Protein AF-G4FP12-F1 (afdb_monomer_lite)

Foldseek 3Di:
DDPPPPCPPVNVVVQVVQCPDPVNCVPDVGSVRVVVVVVVVVVVVCVVPVPDPPVPPDDD

Sequence (60 aa):
MQKRIEVNRKVRELLWKLERNRTFTGQFKSAQEYIEFSLEEAMKWMDRHPHKEIKGYVDF

pLDDT: mean 75.3, std 15.8, range [37.41, 89.38]

Structure (mmCIF, N/CA/C/O backbone):
data_AF-G4FP12-F1
#
_entry.id   AF-G4FP12-F1
#
loop_
_atom_site.group_PDB
_atom_site.id
_atom_site.type_symbol
_atom_site.label_atom_id
_atom_site.label_alt_id
_atom_site.label_comp_id
_atom_site.label_asym_id
_atom_site.label_entity_id
_atom_site.label_seq_id
_atom_site.pdbx_PDB_ins_code
_atom_site.Cartn_x
_atom_site.Cartn_y
_atom_site.Cartn_z
_atom_site.occupancy
_atom_site.B_iso_or_equiv
_atom_site.auth_seq_id
_atom_site.auth_comp_id
_atom_site.auth_asym_id
_atom_site.auth_atom_id
_atom_site.pdbx_PDB_model_num
ATOM 1 N N . MET A 1 1 ? 18.728 10.238 -1.913 1.00 37.41 1 MET A N 1
ATOM 2 C CA . MET A 1 1 ? 17.326 10.506 -2.298 1.00 37.41 1 MET A CA 1
ATOM 3 C C . MET A 1 1 ? 16.465 10.396 -1.040 1.00 37.41 1 MET A C 1
ATOM 5 O O . MET A 1 1 ? 16.176 9.296 -0.603 1.00 37.41 1 MET A O 1
ATOM 9 N N . GLN A 1 2 ? 16.150 11.514 -0.382 1.00 39.84 2 GLN A N 1
ATOM 10 C CA . GLN A 1 2 ? 15.253 11.553 0.784 1.00 39.84 2 GLN A CA 1
ATOM 11 C C . GLN A 1 2 ? 14.169 12.599 0.516 1.00 39.84 2 GLN A C 1
ATOM 13 O O . GLN A 1 2 ? 14.186 13.698 1.054 1.00 39.84 2 GLN A O 1
ATOM 18 N N . LYS A 1 3 ? 13.231 12.264 -0.371 1.00 46.03 3 LYS A N 1
ATOM 19 C CA . LYS A 1 3 ? 11.939 12.947 -0.427 1.00 46.03 3 LYS A CA 1
ATOM 20 C C . LYS A 1 3 ? 10.962 12.034 0.301 1.00 46.03 3 LYS A C 1
A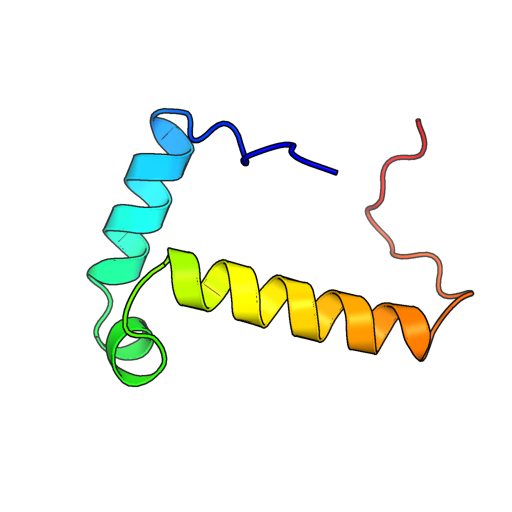TOM 22 O O . LYS A 1 3 ? 10.391 11.137 -0.308 1.00 46.03 3 LYS A O 1
ATOM 27 N N . ARG A 1 4 ? 10.849 12.185 1.628 1.00 54.53 4 ARG A N 1
ATOM 28 C CA . ARG A 1 4 ? 9.725 11.580 2.357 1.00 54.53 4 ARG A CA 1
ATOM 29 C C . ARG A 1 4 ? 8.467 12.133 1.698 1.00 54.53 4 ARG A C 1
ATOM 31 O O . ARG A 1 4 ? 8.346 13.350 1.598 1.00 54.53 4 ARG A O 1
ATOM 38 N N . ILE A 1 5 ? 7.602 11.256 1.194 1.00 58.19 5 ILE A N 1
ATOM 39 C CA . ILE A 1 5 ? 6.311 11.643 0.619 1.00 58.19 5 ILE A CA 1
ATOM 40 C C . ILE A 1 5 ? 5.652 12.585 1.625 1.00 58.19 5 ILE A C 1
ATOM 42 O O . ILE A 1 5 ? 5.463 12.217 2.785 1.00 58.19 5 ILE A O 1
ATOM 46 N N . GLU A 1 6 ? 5.391 13.827 1.223 1.00 59.28 6 GLU A N 1
ATOM 47 C CA . GLU A 1 6 ? 4.820 14.815 2.126 1.00 59.28 6 GLU A CA 1
ATOM 48 C C . GLU A 1 6 ? 3.361 14.420 2.378 1.00 59.28 6 GLU A C 1
ATOM 50 O O . GLU A 1 6 ? 2.473 14.614 1.545 1.00 59.28 6 GLU A O 1
ATOM 55 N N . VAL A 1 7 ? 3.128 13.745 3.506 1.00 64.88 7 VAL A N 1
ATOM 56 C CA . VAL A 1 7 ? 1.833 13.140 3.823 1.00 64.88 7 VAL A CA 1
ATOM 57 C C . VAL A 1 7 ? 0.870 14.233 4.279 1.00 64.88 7 VAL A C 1
ATOM 59 O O . VAL A 1 7 ? 0.666 14.457 5.478 1.00 64.88 7 VAL A O 1
ATOM 62 N N . ASN A 1 8 ? 0.289 14.943 3.311 1.00 79.69 8 ASN A N 1
ATOM 63 C CA . ASN A 1 8 ? -0.749 15.931 3.570 1.00 79.69 8 ASN A CA 1
ATOM 64 C C . ASN A 1 8 ? -2.000 15.261 4.180 1.00 79.69 8 ASN A C 1
ATOM 66 O O . ASN A 1 8 ? -2.164 14.037 4.154 1.00 79.69 8 ASN A O 1
ATOM 70 N N . ARG A 1 9 ? -2.909 16.064 4.742 1.00 81.31 9 ARG A N 1
ATOM 71 C CA . ARG A 1 9 ? -4.099 15.558 5.448 1.00 81.31 9 ARG A CA 1
ATOM 72 C C . ARG A 1 9 ? -4.941 14.589 4.606 1.00 81.31 9 ARG A C 1
ATOM 74 O O . ARG A 1 9 ? -5.400 13.582 5.137 1.00 81.31 9 ARG A O 1
ATOM 81 N N . LYS A 1 10 ? -5.110 14.858 3.307 1.00 80.62 10 LYS A N 1
ATOM 82 C CA . LYS A 1 10 ? -5.875 13.985 2.401 1.00 80.62 10 LYS A CA 1
ATOM 83 C C . LYS A 1 10 ? -5.190 12.632 2.216 1.00 80.62 10 LYS A C 1
ATOM 85 O O . LYS A 1 10 ? -5.866 11.609 2.246 1.00 80.62 10 LYS A O 1
ATOM 90 N N . VAL A 1 11 ? -3.863 12.620 2.078 1.00 80.69 11 VAL A N 1
ATOM 91 C CA . VAL A 1 11 ? -3.085 11.375 1.994 1.00 80.69 11 VAL A CA 1
ATOM 92 C C . VAL A 1 11 ? -3.235 10.576 3.289 1.00 80.69 11 VAL A C 1
ATOM 94 O O . VAL A 1 11 ? -3.532 9.389 3.228 1.00 80.69 11 VAL A O 1
ATOM 97 N N . ARG A 1 12 ? -3.147 11.215 4.464 1.00 81.81 12 ARG A N 1
ATOM 98 C CA . ARG A 1 12 ? -3.355 10.521 5.751 1.00 81.81 12 ARG A CA 1
ATOM 99 C C . ARG A 1 12 ? -4.742 9.892 5.866 1.00 81.81 12 ARG A C 1
ATOM 101 O O . ARG A 1 12 ? -4.850 8.746 6.286 1.00 81.81 12 ARG A O 1
ATOM 108 N N . GLU A 1 13 ? -5.793 10.615 5.481 1.00 86.19 13 GLU A N 1
ATOM 109 C CA . GLU A 1 13 ? -7.163 10.084 5.497 1.00 86.19 13 GLU A CA 1
ATOM 110 C C . GLU A 1 13 ? -7.336 8.892 4.545 1.00 86.19 13 GLU A C 1
ATOM 112 O O . GLU A 1 13 ? -8.037 7.938 4.881 1.00 86.19 13 GLU A O 1
ATOM 117 N N . LEU A 1 14 ? -6.696 8.924 3.374 1.00 84.81 14 LEU A N 1
ATOM 118 C CA . LEU A 1 14 ? -6.697 7.811 2.422 1.00 84.81 14 LEU A CA 1
ATOM 119 C C . LEU A 1 14 ? -5.991 6.577 2.985 1.00 84.81 14 LEU A C 1
ATOM 121 O O . LEU A 1 14 ? -6.570 5.493 2.954 1.00 84.81 14 LEU A O 1
ATOM 125 N N . LEU A 1 15 ? -4.788 6.743 3.541 1.00 83.81 15 LEU A N 1
ATOM 126 C CA . LEU A 1 15 ? -4.032 5.644 4.151 1.00 83.81 15 LEU A CA 1
ATOM 127 C C . LEU A 1 15 ? -4.803 5.032 5.325 1.00 83.81 15 LEU A C 1
ATOM 129 O O . LEU A 1 15 ? -4.941 3.817 5.408 1.00 83.81 15 LEU A O 1
ATOM 133 N N . TRP A 1 16 ? -5.415 5.869 6.163 1.00 85.81 16 TRP A N 1
ATOM 134 C CA . TRP A 1 16 ? -6.242 5.401 7.272 1.00 85.81 16 TRP A CA 1
ATOM 135 C C . TRP A 1 16 ? -7.480 4.619 6.810 1.00 85.81 16 TRP A C 1
ATOM 137 O O . TRP A 1 16 ? -7.833 3.599 7.400 1.00 85.81 16 TRP A O 1
ATOM 147 N N . LYS A 1 17 ? -8.154 5.057 5.737 1.00 88.06 17 LYS A N 1
ATOM 148 C CA . LYS A 1 17 ? -9.273 4.298 5.147 1.00 88.06 17 LYS A CA 1
ATOM 149 C C . LYS A 1 17 ? -8.810 2.949 4.593 1.00 88.06 17 LYS A C 1
ATOM 151 O O . LYS A 1 17 ? -9.543 1.970 4.721 1.00 88.06 17 LYS A O 1
ATOM 156 N N . LEU A 1 18 ? -7.616 2.905 4.005 1.00 84.12 18 LEU A N 1
ATOM 157 C CA . LEU A 1 18 ? -7.008 1.693 3.459 1.00 84.12 18 LEU A CA 1
ATOM 158 C C . LEU A 1 18 ? -6.761 0.652 4.561 1.00 84.12 18 LEU A C 1
ATOM 160 O O . LEU A 1 18 ? -7.191 -0.491 4.437 1.00 84.12 18 LEU A O 1
ATOM 164 N N . GLU A 1 19 ? -6.177 1.076 5.684 1.00 86.81 19 GLU A N 1
ATOM 165 C CA . GLU A 1 19 ? -5.861 0.216 6.836 1.00 86.81 19 GLU A CA 1
ATOM 166 C C . GLU A 1 19 ? -7.098 -0.337 7.555 1.00 86.81 19 GLU A C 1
ATOM 168 O O . GLU A 1 19 ? -7.007 -1.305 8.303 1.00 86.81 19 GLU A O 1
ATOM 173 N N . ARG A 1 20 ? -8.284 0.235 7.322 1.00 86.94 20 ARG A N 1
ATOM 174 C CA . ARG A 1 20 ? -9.546 -0.291 7.865 1.00 86.94 20 ARG A CA 1
ATOM 175 C C . ARG A 1 20 ? -10.175 -1.384 7.004 1.00 86.94 20 ARG A C 1
ATOM 177 O O . ARG A 1 20 ? -11.150 -2.004 7.435 1.00 86.94 20 ARG A O 1
ATOM 184 N N . ASN A 1 21 ? -9.666 -1.617 5.798 1.00 88.25 21 ASN A N 1
ATOM 185 C CA . ASN A 1 21 ? -10.185 -2.647 4.912 1.00 88.25 21 ASN A CA 1
ATOM 186 C C . ASN A 1 21 ? -9.598 -4.020 5.288 1.00 88.25 21 ASN A C 1
ATOM 188 O O . ASN A 1 21 ? -8.393 -4.231 5.197 1.00 88.25 21 ASN A O 1
ATOM 192 N N . ARG A 1 22 ? -10.455 -4.984 5.654 1.00 83.06 22 ARG A N 1
ATOM 193 C CA . ARG A 1 22 ? -10.025 -6.342 6.040 1.00 83.06 22 ARG A CA 1
ATOM 194 C C . ARG A 1 22 ? -9.243 -7.072 4.949 1.00 83.06 22 ARG A C 1
ATOM 196 O O . ARG A 1 22 ? -8.331 -7.830 5.264 1.00 83.06 22 ARG A O 1
ATOM 203 N N . THR A 1 23 ? -9.595 -6.856 3.683 1.00 86.50 23 THR A N 1
ATOM 204 C CA . THR A 1 23 ? -8.879 -7.449 2.546 1.00 86.50 23 THR A CA 1
ATOM 205 C C . THR A 1 23 ? -7.462 -6.896 2.454 1.00 86.50 23 THR A C 1
ATOM 207 O O . THR A 1 23 ? -6.533 -7.644 2.170 1.00 86.50 23 THR A O 1
ATOM 210 N N . PHE A 1 24 ? -7.291 -5.607 2.754 1.00 89.38 24 PHE A N 1
ATOM 211 C CA . PHE A 1 24 ? -5.987 -4.956 2.782 1.00 89.38 24 PHE A CA 1
ATOM 212 C C . PHE A 1 24 ? -5.130 -5.470 3.946 1.00 89.38 24 PHE A C 1
ATOM 214 O O . PHE A 1 24 ? -4.016 -5.935 3.726 1.00 89.38 24 PHE A O 1
ATOM 221 N N . THR A 1 25 ? -5.674 -5.490 5.168 1.00 86.38 25 THR A N 1
ATOM 222 C CA . THR A 1 25 ? -4.935 -5.935 6.365 1.00 86.38 25 THR A CA 1
ATOM 223 C C . THR A 1 25 ? -4.578 -7.422 6.360 1.00 86.38 25 THR A C 1
ATOM 225 O O . THR A 1 25 ? -3.724 -7.857 7.125 1.00 86.38 25 THR A O 1
ATOM 228 N N . GLY A 1 26 ? -5.251 -8.224 5.528 1.00 87.56 26 GLY A N 1
ATOM 229 C CA . GLY A 1 26 ? -4.900 -9.627 5.304 1.00 87.56 26 GLY A CA 1
ATOM 230 C C . GLY A 1 26 ? -3.670 -9.820 4.410 1.00 87.56 26 GLY A C 1
ATOM 231 O O . GLY A 1 26 ? -3.106 -10.909 4.399 1.00 87.56 26 GLY A O 1
ATOM 232 N N . GLN A 1 27 ? -3.266 -8.785 3.668 1.00 87.06 27 GLN A N 1
ATOM 233 C CA . GLN A 1 27 ? -2.133 -8.815 2.737 1.00 87.06 27 GLN A CA 1
ATOM 234 C C . 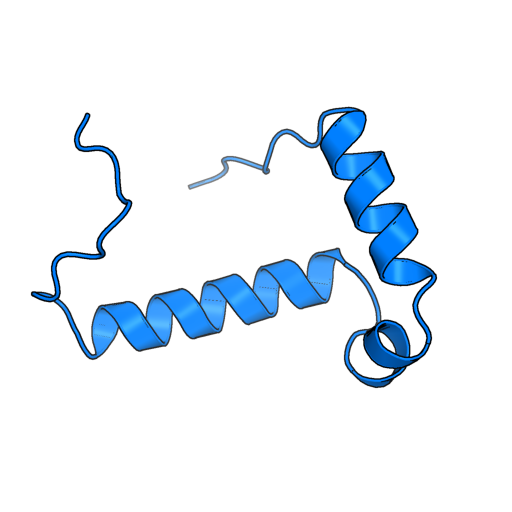GLN A 1 27 ? -0.960 -7.955 3.222 1.00 87.06 27 GLN A C 1
ATOM 236 O O . GLN A 1 27 ? 0.188 -8.335 3.021 1.00 87.06 27 GLN A O 1
ATOM 241 N N . PHE A 1 28 ? -1.239 -6.832 3.890 1.00 88.69 28 PHE A N 1
ATOM 242 C CA . PHE A 1 28 ? -0.237 -5.882 4.377 1.00 88.69 28 PHE A CA 1
ATOM 243 C C . PHE A 1 28 ? -0.560 -5.446 5.809 1.00 88.69 28 PHE A C 1
ATOM 245 O O . PHE A 1 28 ? -1.717 -5.214 6.154 1.00 88.69 28 PHE A O 1
ATOM 252 N N . LYS A 1 29 ? 0.461 -5.296 6.655 1.00 86.19 29 LYS A N 1
ATOM 253 C CA . LYS A 1 29 ? 0.328 -4.874 8.059 1.00 86.19 29 LYS A CA 1
ATOM 254 C C . LYS A 1 29 ? 0.110 -3.370 8.201 1.00 86.19 29 LYS A C 1
ATOM 256 O O . LYS A 1 29 ? -0.402 -2.934 9.228 1.00 86.19 29 LYS A O 1
ATOM 261 N N . SER A 1 30 ? 0.516 -2.576 7.210 1.00 88.00 30 SER A N 1
ATOM 262 C CA . SER A 1 30 ? 0.328 -1.121 7.202 1.00 88.00 30 SER A CA 1
ATOM 263 C C . SER A 1 30 ? 0.240 -0.560 5.785 1.00 88.00 30 SER A C 1
ATOM 265 O O . SER A 1 30 ? 0.723 -1.168 4.826 1.00 88.00 30 SER A O 1
ATOM 267 N N . ALA A 1 31 ? -0.327 0.639 5.646 1.00 85.06 31 ALA A N 1
ATOM 268 C CA . ALA A 1 31 ? -0.323 1.356 4.373 1.00 85.06 31 ALA A CA 1
ATOM 269 C C . ALA A 1 31 ? 1.097 1.722 3.912 1.00 85.06 31 ALA A C 1
ATOM 271 O O . ALA A 1 31 ? 1.354 1.781 2.711 1.00 85.06 31 ALA A O 1
ATOM 272 N N . GLN A 1 32 ? 2.023 1.919 4.855 1.00 84.00 32 GLN A N 1
ATOM 273 C CA . GLN A 1 32 ? 3.433 2.167 4.562 1.00 84.00 32 GLN A CA 1
ATOM 274 C C . GLN A 1 32 ? 4.092 0.953 3.892 1.00 84.00 32 GLN A C 1
ATOM 276 O O . GLN A 1 32 ? 4.727 1.107 2.854 1.00 84.00 32 GLN A O 1
ATOM 281 N N . GLU A 1 33 ? 3.880 -0.248 4.436 1.00 86.69 33 GLU A N 1
ATOM 282 C CA . GLU A 1 33 ? 4.396 -1.503 3.865 1.00 86.69 33 GLU A CA 1
ATOM 283 C C . GLU A 1 33 ? 3.871 -1.731 2.442 1.00 86.69 33 GLU A C 1
ATOM 285 O O . GLU A 1 33 ? 4.625 -2.093 1.543 1.00 86.69 33 GLU A O 1
ATOM 290 N N . TYR A 1 34 ? 2.589 -1.443 2.207 1.00 87.31 34 TYR A N 1
ATOM 291 C CA . TYR A 1 34 ? 2.005 -1.511 0.869 1.00 87.31 34 TYR A CA 1
ATOM 292 C C . TYR A 1 34 ? 2.654 -0.534 -0.119 1.00 87.31 34 TYR A C 1
ATOM 294 O O . TYR A 1 34 ? 2.896 -0.897 -1.271 1.00 87.31 34 TYR A O 1
ATOM 302 N N . ILE A 1 35 ? 2.934 0.702 0.307 1.00 84.88 35 ILE A N 1
ATOM 303 C CA . ILE A 1 35 ? 3.602 1.698 -0.542 1.00 84.88 35 ILE A CA 1
ATOM 304 C C . ILE A 1 35 ? 5.005 1.218 -0.907 1.00 84.88 35 ILE A C 1
ATOM 306 O O . ILE A 1 35 ? 5.381 1.289 -2.073 1.00 84.88 35 ILE A O 1
ATOM 310 N N . GLU A 1 36 ? 5.764 0.720 0.067 1.00 86.94 36 GLU A N 1
ATOM 311 C CA . GLU A 1 36 ? 7.123 0.218 -0.151 1.00 86.94 36 GLU A CA 1
ATOM 312 C C . GLU A 1 36 ? 7.132 -0.972 -1.113 1.00 86.94 36 GLU A C 1
ATOM 314 O O . GLU A 1 36 ? 7.861 -0.942 -2.105 1.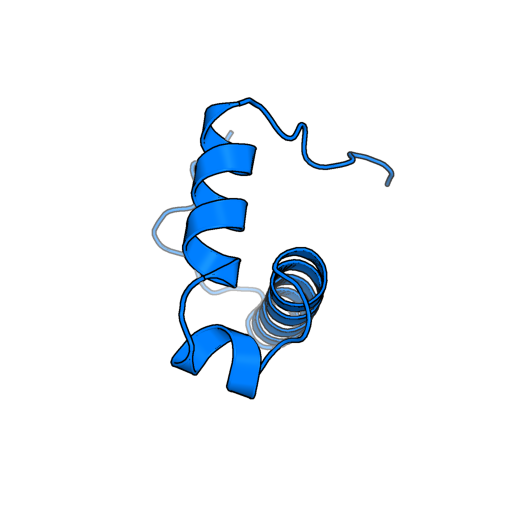00 86.94 36 GLU A O 1
ATOM 319 N N . PHE A 1 37 ? 6.246 -1.949 -0.901 1.00 89.06 37 PHE A N 1
ATOM 320 C CA . PHE A 1 37 ? 6.058 -3.073 -1.818 1.00 89.06 37 PHE A CA 1
ATOM 321 C C . PHE A 1 37 ? 5.690 -2.608 -3.235 1.00 89.06 37 PHE A C 1
ATOM 323 O O . PHE A 1 37 ? 6.285 -3.043 -4.218 1.00 89.06 37 PHE A O 1
ATOM 330 N N . SER A 1 38 ? 4.733 -1.683 -3.352 1.00 86.44 38 SER A N 1
ATOM 331 C CA . SER A 1 38 ? 4.275 -1.176 -4.650 1.00 86.44 38 SER A CA 1
ATOM 332 C C . SER A 1 38 ? 5.380 -0.433 -5.401 1.00 86.44 38 SER A C 1
ATOM 334 O O . SER A 1 38 ? 5.478 -0.548 -6.621 1.00 86.44 38 SER A O 1
ATOM 336 N N . LEU A 1 39 ? 6.218 0.324 -4.686 1.00 85.62 39 LEU A N 1
ATOM 337 C CA . LEU A 1 39 ? 7.372 1.008 -5.266 1.00 85.62 39 LEU A CA 1
ATOM 338 C C . LEU A 1 39 ? 8.421 0.009 -5.753 1.00 85.62 39 LEU A C 1
ATOM 340 O O . LEU A 1 39 ? 8.941 0.174 -6.854 1.00 85.62 39 LEU A O 1
ATOM 344 N N . GLU A 1 40 ? 8.703 -1.032 -4.972 1.00 87.69 40 GLU A N 1
ATOM 345 C CA . GLU A 1 40 ? 9.644 -2.081 -5.364 1.00 87.69 40 GLU A CA 1
ATOM 346 C C . GLU A 1 40 ? 9.174 -2.811 -6.632 1.00 87.69 40 GLU A C 1
ATOM 348 O O . GLU A 1 40 ? 9.943 -2.978 -7.581 1.00 87.69 40 GLU A O 1
ATOM 353 N N . GLU A 1 41 ? 7.897 -3.190 -6.695 1.00 87.50 41 GLU A N 1
ATOM 354 C CA . GLU A 1 41 ? 7.316 -3.835 -7.875 1.00 87.50 41 GLU A CA 1
ATOM 355 C C . GLU A 1 41 ? 7.292 -2.902 -9.092 1.00 87.50 41 GLU A C 1
ATOM 357 O O . GLU A 1 41 ? 7.604 -3.332 -10.206 1.00 87.50 41 GLU A O 1
ATOM 362 N N . ALA A 1 42 ? 6.997 -1.614 -8.893 1.00 83.75 42 ALA A N 1
ATOM 363 C CA . ALA A 1 42 ? 7.072 -0.619 -9.959 1.00 83.75 42 ALA A CA 1
ATOM 364 C C . ALA A 1 42 ? 8.503 -0.485 -10.501 1.00 83.75 42 ALA A C 1
ATOM 366 O O . ALA A 1 42 ? 8.692 -0.474 -11.716 1.00 83.75 42 ALA A O 1
ATOM 367 N N . MET A 1 43 ? 9.515 -0.448 -9.628 1.00 85.31 43 MET A N 1
ATOM 368 C CA . MET A 1 43 ? 10.922 -0.406 -10.038 1.00 85.31 43 MET A CA 1
ATOM 369 C C . MET A 1 43 ? 11.317 -1.655 -10.831 1.00 85.31 43 MET A C 1
ATOM 371 O O . MET A 1 43 ? 11.842 -1.531 -11.934 1.00 85.31 43 MET A O 1
ATOM 375 N N . LYS A 1 44 ? 10.969 -2.856 -10.347 1.00 86.56 44 LYS A N 1
ATOM 376 C CA . LYS A 1 44 ? 11.203 -4.113 -11.084 1.00 86.56 44 LYS A CA 1
ATOM 377 C C . LYS A 1 44 ? 10.532 -4.111 -12.455 1.00 86.56 44 LYS A C 1
ATOM 379 O O . LYS A 1 44 ? 11.081 -4.648 -13.419 1.00 86.56 44 LYS A O 1
ATOM 384 N N . TRP A 1 45 ? 9.326 -3.557 -12.550 1.00 83.69 45 TRP A N 1
ATOM 385 C CA . TRP A 1 45 ? 8.601 -3.469 -13.811 1.00 83.69 45 TRP A CA 1
ATOM 386 C C . TRP A 1 45 ? 9.285 -2.514 -14.794 1.00 83.69 45 TRP A C 1
ATOM 388 O O . TRP A 1 45 ? 9.423 -2.869 -15.967 1.00 83.69 45 TRP A O 1
ATOM 398 N N . MET A 1 46 ? 9.742 -1.356 -14.303 1.00 80.12 46 MET A N 1
ATOM 399 C CA . MET A 1 46 ? 10.477 -0.345 -15.069 1.00 80.12 46 MET A CA 1
ATOM 400 C C . MET A 1 46 ? 11.811 -0.878 -15.587 1.00 80.12 46 MET A C 1
ATOM 402 O O . MET A 1 46 ? 12.095 -0.742 -16.775 1.00 80.12 46 MET A O 1
ATOM 406 N N . ASP A 1 47 ? 12.579 -1.568 -14.742 1.00 82.00 47 ASP A N 1
ATOM 407 C CA . ASP A 1 47 ? 13.852 -2.185 -15.132 1.00 82.00 47 ASP A CA 1
ATOM 408 C C . ASP A 1 47 ? 13.668 -3.220 -16.252 1.00 82.00 47 ASP A C 1
ATOM 410 O O . ASP A 1 47 ? 14.504 -3.350 -17.147 1.00 82.00 47 ASP A O 1
ATO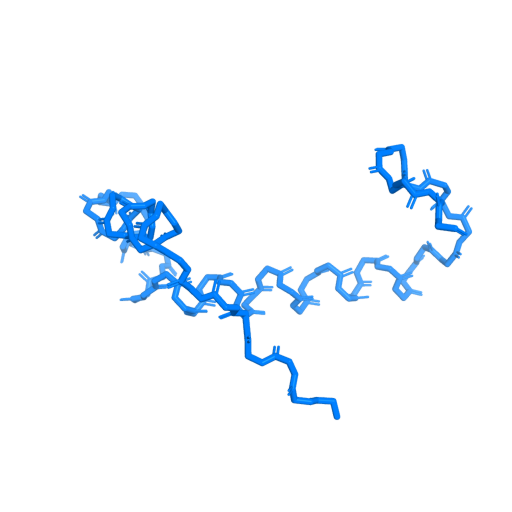M 414 N N . ARG A 1 48 ? 12.542 -3.946 -16.244 1.00 82.19 48 ARG A N 1
ATOM 415 C CA . ARG A 1 48 ? 12.193 -4.917 -17.294 1.00 82.19 48 ARG A CA 1
ATOM 416 C C . ARG A 1 48 ? 11.616 -4.275 -18.559 1.00 82.19 48 ARG A C 1
ATOM 418 O O . ARG A 1 48 ? 11.545 -4.952 -19.583 1.00 82.19 48 ARG A O 1
ATOM 425 N N . HIS A 1 49 ? 11.188 -3.012 -18.510 1.00 76.31 49 HIS A N 1
ATOM 426 C CA . HIS A 1 49 ? 10.555 -2.311 -19.633 1.00 76.31 49 HIS A CA 1
ATOM 427 C C . HIS A 1 49 ? 11.051 -0.860 -19.791 1.00 76.31 49 HIS A C 1
ATOM 429 O O . HIS A 1 49 ? 10.247 0.071 -19.704 1.00 76.31 49 HIS A O 1
ATOM 435 N N . PRO A 1 50 ? 12.340 -0.641 -20.113 1.00 65.12 50 PRO A N 1
ATOM 436 C CA . PRO A 1 50 ? 12.935 0.698 -20.094 1.00 65.12 50 PRO A CA 1
ATOM 437 C C . PRO A 1 50 ? 12.383 1.677 -21.147 1.00 65.12 50 PRO A C 1
ATOM 439 O O . PRO A 1 50 ? 12.652 2.868 -21.071 1.00 65.12 50 PRO A O 1
ATOM 442 N N . HIS A 1 51 ? 11.643 1.192 -22.148 1.00 63.50 51 HIS A N 1
ATOM 443 C CA . HIS A 1 51 ? 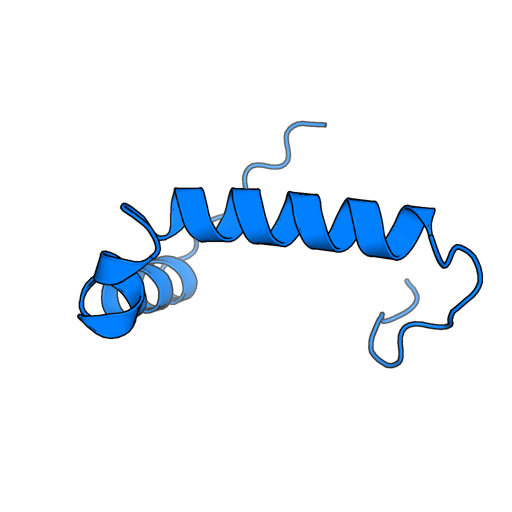11.183 1.971 -23.311 1.00 63.50 51 HIS A CA 1
ATOM 444 C C . HIS A 1 51 ? 9.658 1.991 -23.472 1.00 63.50 51 HIS A C 1
ATOM 446 O O . HIS A 1 51 ? 9.150 2.438 -24.499 1.00 63.50 51 HIS A O 1
ATOM 452 N N . LYS A 1 52 ? 8.895 1.504 -22.486 1.00 56.50 52 LYS A N 1
ATOM 453 C CA . LYS A 1 52 ? 7.441 1.680 -22.532 1.00 56.50 52 LYS A CA 1
ATOM 454 C C . LYS A 1 52 ? 7.113 3.099 -22.090 1.00 56.50 52 LYS A C 1
ATOM 456 O O . LYS A 1 52 ? 7.260 3.423 -20.918 1.00 56.50 52 LYS A O 1
ATOM 461 N N . GLU A 1 53 ? 6.635 3.914 -23.028 1.00 55.19 53 GLU A N 1
ATOM 462 C CA . GLU A 1 53 ? 5.893 5.138 -22.728 1.00 55.19 53 GLU A CA 1
ATOM 463 C C . GLU A 1 53 ? 4.770 4.786 -21.745 1.00 55.19 53 GLU A C 1
ATOM 465 O O . GLU A 1 53 ? 3.758 4.170 -22.102 1.00 55.19 53 GLU A O 1
ATOM 470 N N . ILE A 1 54 ? 4.964 5.107 -20.468 1.00 58.22 54 ILE A N 1
ATOM 471 C CA . ILE A 1 54 ? 3.915 4.944 -19.470 1.00 58.22 54 ILE A CA 1
ATOM 472 C C . ILE A 1 54 ? 2.887 6.028 -19.772 1.00 58.22 54 ILE A C 1
ATOM 474 O O . ILE A 1 54 ? 3.072 7.190 -19.412 1.00 58.22 54 ILE A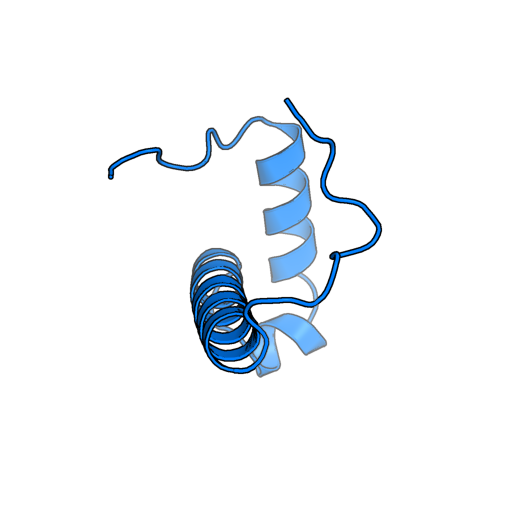 O 1
ATOM 478 N N . LYS A 1 55 ? 1.798 5.653 -20.450 1.00 49.59 55 LYS A N 1
ATOM 479 C CA . LYS A 1 55 ? 0.637 6.526 -20.657 1.00 49.59 55 LYS A CA 1
ATOM 480 C C . LYS A 1 55 ? 0.196 7.100 -19.304 1.00 49.59 55 LYS A C 1
ATOM 482 O O . LYS A 1 55 ? -0.389 6.381 -18.497 1.00 49.59 55 LYS A O 1
ATOM 487 N N . GLY A 1 56 ? 0.481 8.381 -19.067 1.00 54.91 56 GLY A N 1
ATOM 488 C CA . GLY A 1 56 ? 0.110 9.095 -17.842 1.00 54.91 56 GLY A CA 1
ATOM 489 C C . GLY A 1 56 ? 1.264 9.712 -17.045 1.00 54.91 56 GLY A C 1
ATOM 490 O O . GLY A 1 56 ? 0.980 10.441 -16.096 1.00 54.91 56 GLY A O 1
ATOM 491 N N . TYR A 1 57 ? 2.532 9.488 -17.409 1.00 49.75 57 TYR A N 1
ATOM 492 C CA . TYR A 1 57 ? 3.609 10.355 -16.919 1.00 49.75 57 TYR A CA 1
ATOM 493 C C . TYR A 1 57 ? 3.533 11.694 -17.659 1.00 49.75 57 TYR A C 1
ATOM 495 O O . TYR A 1 57 ? 3.632 11.746 -18.880 1.00 49.75 57 TYR A O 1
ATOM 503 N N . VAL A 1 58 ? 3.263 12.766 -16.913 1.00 46.03 58 VAL A N 1
ATOM 504 C CA . VAL A 1 58 ? 3.336 14.137 -17.420 1.00 46.03 58 VAL A CA 1
ATOM 505 C C . VAL A 1 58 ? 4.818 14.457 -17.576 1.00 46.03 58 VAL A C 1
ATOM 507 O O . VAL A 1 58 ? 5.539 14.483 -16.576 1.00 46.03 58 VAL A O 1
ATOM 510 N N . ASP A 1 59 ? 5.264 14.640 -18.816 1.00 41.56 59 ASP A N 1
ATOM 511 C CA . ASP A 1 59 ? 6.577 15.212 -19.106 1.00 41.56 59 ASP A CA 1
ATOM 512 C C . ASP A 1 59 ? 6.667 16.602 -18.451 1.00 41.56 59 ASP A C 1
ATOM 514 O O . ASP A 1 59 ? 5.746 17.415 -18.582 1.00 41.56 59 ASP A O 1
ATOM 518 N N . PHE A 1 60 ? 7.742 16.837 -17.693 1.00 44.38 60 PHE A N 1
ATOM 519 C CA . PHE A 1 60 ? 8.077 18.136 -17.098 1.00 44.38 60 PHE A CA 1
ATOM 520 C C . PHE A 1 60 ? 8.920 18.975 -18.055 1.00 44.38 60 PHE A C 1
ATOM 522 O O . PHE A 1 60 ? 9.828 18.393 -18.692 1.00 44.38 60 PHE A O 1
#

Radius of gyration: 14.34 Å; chains: 1; bounding box: 28×28×31 Å

Secondary structure (DSSP, 8-state):
--------HHHHHHHHHHHT-HHHHTT-SSHHHHHHHHHHHHHHHHHH-TT---TT----